Protein AF-A0A1Y3EK13-F1 (afdb_monomer_lite)

InterPro domains:
  IPR000845 Nucleoside phosphorylase domain [PF01048] (16-123)
  IPR035994 Nucleoside phosphorylase superfamily [G3DSA:3.40.50.1580] (1-131)
  IPR035994 Nucleoside phosphorylase superfamily [SSF53167] (16-124)

Sequence (131 aa):
MSSDTHDFPKLFGDVKFVCCGGSSKRMEKLANYFTENLPVNYPYGFKPDNLCHSDRYVMYKVGPVLCVNHGMGHGSISTMLHEVLKLLRMANCKDTIFFRIGTSGGLGLPGGTVVISESVVDDLLEDSFEM

Radius of gyration: 16.24 Å; chains: 1; bounding box: 45×31×44 Å

pLDDT: mean 93.78, std 6.59, range [65.56, 98.5]

Secondary structure (DSSP, 8-state):
--TTT--HHHHHTT--EEEEES-HHHHHHHHHHHHHHS---PPTT--PPP---SSS--EEEETTEEEEE--SSHHHHHHHHHHHHHHHHHTT--S-EEEE----PPSS--TT-----S----TTS-S----

Structure (mmCIF, N/CA/C/O backbone):
data_AF-A0A1Y3EK13-F1
#
_entry.id   AF-A0A1Y3EK13-F1
#
loop_
_atom_site.group_PDB
_atom_site.id
_atom_site.type_symbol
_atom_site.label_atom_id
_atom_site.label_alt_id
_atom_site.label_comp_id
_atom_site.label_asym_id
_atom_site.label_entity_id
_atom_site.label_seq_id
_atom_site.pdbx_PDB_ins_code
_atom_site.Cartn_x
_atom_site.Cartn_y
_atom_site.Cartn_z
_atom_site.occupancy
_atom_site.B_iso_or_equiv
_atom_site.auth_seq_id
_atom_site.auth_comp_id
_atom_site.auth_asym_id
_atom_site.auth_atom_id
_atom_site.pdbx_PDB_model_num
ATOM 1 N N . MET A 1 1 ? 5.685 10.917 -11.741 1.00 68.06 1 MET A N 1
ATOM 2 C CA . MET A 1 1 ? 5.907 10.334 -13.083 1.00 68.06 1 MET A CA 1
ATOM 3 C C . MET A 1 1 ? 5.046 11.089 -14.080 1.00 68.06 1 MET A C 1
ATOM 5 O O . MET A 1 1 ? 3.939 11.454 -13.704 1.00 68.06 1 MET A O 1
ATOM 9 N N . SER A 1 2 ? 5.535 11.339 -15.297 1.00 69.19 2 SER A N 1
ATOM 10 C CA . SER A 1 2 ? 4.746 11.939 -16.388 1.00 69.19 2 SER A CA 1
ATOM 11 C C . SER A 1 2 ? 4.625 10.948 -17.547 1.00 69.19 2 SER A C 1
ATOM 13 O O . SER A 1 2 ? 5.551 10.165 -17.767 1.00 69.19 2 SER A O 1
ATOM 15 N N . SER A 1 3 ? 3.514 11.000 -18.287 1.00 68.88 3 SER A N 1
ATOM 16 C CA . SER A 1 3 ? 3.299 10.224 -19.520 1.00 68.88 3 SER A CA 1
ATOM 17 C C . SER A 1 3 ? 4.310 10.553 -20.607 1.00 68.88 3 SER A C 1
ATOM 19 O O . SER A 1 3 ? 4.610 9.703 -21.434 1.00 68.88 3 SER A O 1
ATOM 21 N N . ASP A 1 4 ? 4.879 11.756 -20.576 1.00 69.62 4 ASP A N 1
ATOM 22 C CA . ASP A 1 4 ? 5.813 12.220 -21.605 1.00 69.62 4 ASP A CA 1
ATOM 23 C C . ASP A 1 4 ? 7.210 11.604 -21.444 1.00 69.62 4 ASP A C 1
ATOM 25 O O . ASP A 1 4 ? 8.026 11.648 -22.360 1.00 69.62 4 ASP A O 1
ATOM 29 N N . THR A 1 5 ? 7.503 11.041 -20.268 1.00 73.69 5 THR A N 1
ATOM 30 C CA . THR A 1 5 ? 8.833 10.524 -19.915 1.00 73.69 5 THR A CA 1
ATOM 31 C C . THR A 1 5 ? 8.855 9.028 -19.619 1.00 73.69 5 THR A C 1
ATOM 33 O O . THR A 1 5 ? 9.937 8.457 -19.515 1.00 73.69 5 THR A O 1
ATOM 36 N N . HIS A 1 6 ? 7.692 8.383 -19.479 1.00 80.50 6 HIS A N 1
ATOM 37 C CA . HIS A 1 6 ? 7.592 6.986 -19.057 1.00 80.50 6 HIS A CA 1
ATOM 38 C C . HIS A 1 6 ? 6.562 6.217 -19.888 1.00 80.50 6 HIS A C 1
ATOM 40 O O . HIS A 1 6 ? 5.402 6.611 -19.993 1.00 80.50 6 HIS A O 1
ATOM 46 N N . ASP A 1 7 ? 6.977 5.061 -20.404 1.00 90.81 7 ASP A N 1
ATOM 47 C CA . ASP A 1 7 ? 6.089 4.091 -21.047 1.00 90.81 7 ASP A CA 1
ATOM 48 C C . ASP A 1 7 ? 5.328 3.294 -19.971 1.00 90.81 7 ASP A C 1
ATOM 50 O O . ASP A 1 7 ? 5.783 2.256 -19.483 1.00 90.81 7 ASP A O 1
ATOM 54 N N . PHE A 1 8 ? 4.182 3.832 -19.542 1.00 92.50 8 PHE A N 1
ATOM 55 C CA . PHE A 1 8 ? 3.352 3.231 -18.494 1.00 92.50 8 PHE A CA 1
ATOM 56 C C . PHE A 1 8 ? 2.887 1.803 -18.818 1.00 92.50 8 PHE A C 1
ATOM 58 O O . PHE A 1 8 ? 3.023 0.955 -17.933 1.00 92.50 8 PHE A O 1
ATOM 65 N N . PRO A 1 9 ? 2.376 1.489 -20.029 1.00 94.50 9 PRO A N 1
ATOM 66 C CA . PRO A 1 9 ? 2.005 0.118 -20.379 1.00 94.50 9 PRO A CA 1
ATOM 67 C C . PRO A 1 9 ? 3.156 -0.869 -20.216 1.00 94.50 9 PRO A C 1
ATOM 69 O O . PRO A 1 9 ? 2.968 -1.944 -19.651 1.00 94.50 9 PRO A O 1
ATOM 72 N N . LYS A 1 10 ? 4.364 -0.489 -20.641 1.00 93.62 10 LYS A N 1
ATOM 73 C CA . LYS A 1 10 ? 5.544 -1.344 -20.496 1.00 93.62 10 LYS A CA 1
ATOM 74 C C . LYS A 1 10 ? 5.969 -1.530 -19.039 1.00 93.62 10 LYS A C 1
ATOM 76 O O . LYS A 1 10 ? 6.424 -2.609 -18.674 1.00 93.62 10 LYS A O 1
ATOM 81 N N . LEU A 1 11 ? 5.862 -0.484 -18.221 1.00 92.81 11 LEU A N 1
ATOM 82 C CA . LEU A 1 11 ? 6.349 -0.501 -16.839 1.00 92.81 11 LEU A CA 1
ATOM 83 C C . LEU A 1 11 ? 5.363 -1.117 -15.845 1.00 92.81 11 LEU A C 1
ATOM 85 O O . LEU A 1 11 ? 5.804 -1.730 -14.876 1.00 92.81 11 LEU A O 1
ATOM 89 N N . PHE A 1 12 ? 4.059 -0.933 -16.053 1.00 96.19 12 PHE A N 1
ATOM 90 C CA . PHE A 1 12 ? 3.023 -1.273 -15.074 1.00 96.19 12 PHE A CA 1
ATOM 91 C C . PHE A 1 12 ? 1.891 -2.139 -15.630 1.00 96.19 12 PHE A C 1
ATOM 93 O O . PHE A 1 12 ? 1.032 -2.538 -14.851 1.00 96.19 12 PHE A O 1
ATOM 100 N N . GLY A 1 13 ? 1.862 -2.451 -16.930 1.00 96.44 13 GLY A N 1
ATOM 101 C CA . GLY A 1 13 ? 0.746 -3.178 -17.553 1.00 96.44 13 GLY A CA 1
ATOM 102 C C . GLY A 1 13 ? 0.509 -4.591 -17.004 1.00 96.44 13 GLY A C 1
ATOM 103 O O . GLY A 1 13 ? -0.572 -5.151 -17.178 1.00 96.44 13 GLY A O 1
ATOM 104 N N . ASP A 1 14 ? 1.492 -5.163 -16.306 1.00 95.88 14 ASP A N 1
ATOM 105 C CA . ASP A 1 14 ? 1.418 -6.456 -15.623 1.00 95.88 14 ASP A CA 1
ATOM 106 C C . ASP A 1 14 ? 0.893 -6.370 -14.177 1.00 95.88 14 ASP A C 1
ATOM 108 O O . ASP A 1 14 ? 0.743 -7.401 -13.521 1.00 95.88 14 ASP A O 1
ATOM 112 N N . VAL A 1 15 ? 0.595 -5.173 -13.656 1.00 97.69 15 VAL A N 1
ATOM 113 C CA . VAL A 1 15 ? 0.113 -5.005 -12.278 1.00 97.69 15 VAL A CA 1
ATOM 114 C C . VAL A 1 15 ? -1.279 -5.619 -12.106 1.00 97.69 15 VAL A C 1
ATOM 116 O O . VAL A 1 15 ? -2.256 -5.218 -12.744 1.00 97.69 15 VAL A O 1
ATOM 119 N N . LYS A 1 16 ? -1.373 -6.569 -11.172 1.00 97.69 16 LYS A N 1
ATOM 120 C CA . LYS A 1 16 ? -2.610 -7.258 -10.772 1.00 97.69 16 LYS A CA 1
ATOM 121 C C . LYS A 1 16 ? -3.050 -6.934 -9.355 1.00 97.69 16 LYS A C 1
ATOM 123 O O . LYS A 1 16 ? -4.245 -6.979 -9.078 1.00 97.69 16 LYS A O 1
ATOM 128 N N . PHE A 1 17 ? -2.121 -6.547 -8.487 1.00 98.31 17 PHE A N 1
ATOM 129 C CA . PHE A 1 17 ? -2.418 -6.249 -7.092 1.00 98.31 17 PHE A CA 1
ATOM 130 C C . PHE A 1 17 ? -1.827 -4.905 -6.686 1.00 98.31 17 PHE A C 1
ATOM 132 O O . PHE A 1 17 ? -0.653 -4.638 -6.937 1.00 98.31 17 PHE A O 1
ATOM 139 N N . VAL A 1 18 ? -2.625 -4.079 -6.018 1.00 98.50 18 VAL A N 1
ATOM 140 C CA . VAL A 1 18 ? -2.156 -2.868 -5.341 1.00 98.50 18 VAL A CA 1
ATOM 141 C C . VAL A 1 18 ? -2.291 -3.079 -3.843 1.00 98.50 18 VAL A C 1
ATOM 143 O O . VAL A 1 18 ? -3.397 -3.216 -3.328 1.00 98.50 18 VAL A O 1
ATOM 146 N N . CYS A 1 19 ? -1.170 -3.080 -3.131 1.00 98.38 19 CYS A N 1
ATOM 147 C CA . CYS A 1 19 ? -1.137 -3.115 -1.676 1.00 98.38 19 CYS A CA 1
ATOM 148 C C . CYS A 1 19 ? -0.825 -1.714 -1.151 1.00 98.38 19 CYS A C 1
ATOM 150 O O . CYS A 1 19 ? 0.236 -1.161 -1.437 1.00 98.38 19 CYS A O 1
ATOM 152 N N . CYS A 1 20 ? -1.731 -1.134 -0.368 1.00 98.12 20 CYS A N 1
ATOM 153 C CA . CYS A 1 20 ? -1.549 0.201 0.184 1.00 98.12 20 CYS A CA 1
ATOM 154 C C . CYS A 1 20 ? -1.592 0.230 1.714 1.00 98.12 20 CYS A C 1
ATOM 156 O O . CYS A 1 20 ? -2.262 -0.577 2.355 1.00 98.12 20 CYS A O 1
ATOM 158 N N . GLY A 1 21 ? -0.866 1.168 2.321 1.00 98.00 21 GLY A N 1
ATOM 159 C CA . GLY A 1 21 ? -0.815 1.335 3.776 1.00 98.00 21 GLY A CA 1
ATOM 160 C C . GLY A 1 21 ? -0.266 2.698 4.195 1.00 98.00 21 GLY A C 1
ATOM 161 O O . GLY A 1 21 ? 0.253 3.447 3.379 1.00 98.00 21 GLY A O 1
ATOM 162 N N . GLY A 1 22 ? -0.377 3.068 5.471 1.00 97.25 22 GLY A N 1
ATOM 163 C CA . GLY A 1 22 ? -0.056 4.449 5.869 1.00 97.25 22 GLY A CA 1
ATOM 164 C C . GLY A 1 22 ? 1.438 4.795 5.826 1.00 97.25 22 GLY A C 1
ATOM 165 O O . GLY A 1 22 ? 1.844 5.817 5.274 1.00 97.25 22 GLY A O 1
ATOM 166 N N . SER A 1 23 ? 2.277 3.931 6.400 1.00 96.81 23 SER A N 1
ATOM 167 C CA . SER A 1 23 ? 3.713 4.188 6.580 1.00 96.81 23 SER A CA 1
ATOM 168 C C . SER A 1 23 ? 4.532 3.818 5.342 1.00 96.81 23 SER A C 1
ATOM 170 O O . SER A 1 23 ? 4.448 2.688 4.861 1.00 96.81 23 SER A O 1
ATOM 172 N N . SER A 1 24 ? 5.409 4.728 4.909 1.00 96.75 24 SER A N 1
ATOM 173 C CA . SER A 1 24 ? 6.398 4.488 3.849 1.00 96.75 24 SER A CA 1
ATOM 174 C C . SER A 1 24 ? 7.297 3.288 4.157 1.00 96.75 24 SER A C 1
ATOM 176 O O . SER A 1 24 ? 7.349 2.335 3.385 1.00 96.75 24 SER A O 1
ATOM 178 N N . LYS A 1 25 ? 7.898 3.263 5.352 1.00 96.56 25 LYS A N 1
ATOM 179 C CA . LYS A 1 25 ? 8.748 2.155 5.824 1.00 96.56 25 LYS A CA 1
ATOM 180 C C . LYS A 1 25 ? 8.011 0.811 5.877 1.00 96.56 25 LYS A C 1
ATOM 182 O O . LYS A 1 25 ? 8.623 -0.237 5.696 1.00 96.56 25 LYS A O 1
ATOM 187 N N . ARG A 1 26 ? 6.698 0.808 6.146 1.00 97.38 26 ARG A N 1
ATOM 188 C CA . ARG A 1 26 ? 5.892 -0.426 6.126 1.00 97.38 26 ARG A CA 1
ATOM 189 C C . ARG A 1 26 ? 5.720 -0.952 4.702 1.00 97.38 26 ARG A C 1
ATOM 191 O O . ARG A 1 26 ? 5.823 -2.156 4.505 1.00 97.38 26 ARG A O 1
ATOM 198 N N . MET A 1 27 ? 5.489 -0.068 3.733 1.00 97.94 27 MET A N 1
ATOM 199 C CA . MET A 1 27 ? 5.355 -0.449 2.323 1.00 97.94 27 MET A CA 1
ATOM 200 C C . MET A 1 27 ? 6.679 -0.915 1.717 1.00 97.94 27 MET A C 1
ATOM 202 O O . MET A 1 27 ? 6.682 -1.891 0.977 1.00 97.94 27 MET A O 1
ATOM 206 N N . GLU A 1 28 ? 7.801 -0.307 2.102 1.00 97.38 28 GLU A N 1
ATOM 207 C CA . GLU A 1 28 ? 9.140 -0.785 1.733 1.00 97.38 28 GLU A CA 1
ATOM 208 C C . GLU A 1 28 ? 9.392 -2.208 2.256 1.00 97.38 28 GLU A C 1
ATOM 210 O O . GLU A 1 28 ? 9.766 -3.107 1.505 1.00 97.38 28 GLU A O 1
ATOM 215 N N . LYS A 1 29 ? 9.119 -2.452 3.546 1.00 97.62 29 LYS A N 1
ATOM 216 C CA . LYS A 1 29 ? 9.228 -3.795 4.137 1.00 97.62 29 LYS A CA 1
ATOM 217 C C . LYS A 1 29 ? 8.331 -4.809 3.433 1.00 97.62 29 LYS A C 1
ATOM 219 O O . LYS A 1 29 ? 8.755 -5.940 3.228 1.00 97.62 29 LYS A O 1
ATOM 224 N N . LEU A 1 30 ? 7.115 -4.408 3.067 1.00 97.62 30 LEU A N 1
ATOM 225 C CA . LEU A 1 30 ? 6.184 -5.263 2.341 1.00 97.62 30 LEU A CA 1
ATOM 226 C C . LEU A 1 30 ? 6.696 -5.595 0.930 1.00 97.62 30 LEU A C 1
ATOM 228 O O . LEU A 1 30 ? 6.611 -6.741 0.506 1.00 97.62 30 LEU A O 1
ATOM 232 N N . ALA A 1 31 ? 7.275 -4.624 0.221 1.00 97.38 31 ALA A N 1
ATOM 233 C CA . ALA A 1 31 ? 7.892 -4.853 -1.083 1.00 97.38 31 ALA A CA 1
ATOM 234 C C . ALA A 1 31 ? 9.091 -5.816 -0.992 1.00 97.38 31 ALA A C 1
ATOM 236 O O . ALA A 1 31 ? 9.196 -6.751 -1.787 1.00 97.38 31 ALA A O 1
ATOM 237 N N . ASN A 1 32 ? 9.954 -5.648 0.013 1.00 96.19 32 ASN A N 1
ATOM 238 C CA . ASN A 1 32 ? 11.056 -6.582 0.267 1.00 96.19 32 ASN A CA 1
ATOM 239 C C . ASN A 1 32 ? 10.534 -7.990 0.587 1.00 96.19 32 ASN A C 1
ATOM 241 O O . ASN A 1 32 ? 10.991 -8.963 -0.002 1.00 96.19 32 ASN A O 1
ATOM 245 N N . TYR A 1 33 ? 9.502 -8.091 1.429 1.00 95.94 33 TYR A N 1
ATOM 246 C CA . TYR A 1 33 ? 8.850 -9.365 1.729 1.00 95.94 33 TYR A CA 1
ATOM 247 C C . TYR A 1 33 ? 8.326 -10.052 0.459 1.00 95.94 33 TYR A C 1
ATOM 249 O O . TYR A 1 33 ? 8.585 -11.233 0.244 1.00 95.94 33 TYR A O 1
ATOM 257 N N . PHE A 1 34 ? 7.645 -9.326 -0.431 1.00 95.75 34 PHE A N 1
ATOM 258 C CA . PHE A 1 34 ? 7.184 -9.895 -1.699 1.00 95.75 34 PHE A CA 1
ATOM 259 C C . PHE A 1 34 ? 8.320 -10.282 -2.644 1.00 95.75 34 PHE A C 1
ATOM 261 O O . PHE A 1 34 ? 8.179 -11.246 -3.389 1.00 95.75 34 PHE A O 1
ATOM 268 N N . THR A 1 35 ? 9.447 -9.573 -2.602 1.00 94.38 35 THR A N 1
ATOM 269 C CA . THR A 1 35 ? 10.624 -9.915 -3.412 1.00 94.38 35 THR A CA 1
ATOM 270 C C . THR A 1 35 ? 11.177 -11.287 -3.025 1.00 94.38 35 THR A C 1
ATOM 272 O O . THR A 1 35 ? 11.592 -12.048 -3.892 1.00 94.38 35 THR A O 1
ATOM 275 N N . GLU A 1 36 ? 11.131 -11.621 -1.734 1.00 92.38 36 GLU A N 1
ATOM 276 C CA . GLU A 1 36 ? 11.609 -12.898 -1.193 1.00 92.38 36 GLU A CA 1
ATOM 277 C C . GLU A 1 36 ? 10.585 -14.039 -1.317 1.00 92.38 36 GLU A C 1
ATOM 279 O O . GLU A 1 36 ? 10.975 -15.201 -1.402 1.00 92.38 36 GLU A O 1
ATOM 284 N N . ASN A 1 37 ? 9.283 -13.728 -1.305 1.00 93.12 37 ASN A N 1
ATOM 285 C CA . ASN A 1 37 ? 8.221 -14.732 -1.146 1.00 93.12 37 ASN A CA 1
ATOM 286 C C . ASN A 1 37 ? 7.361 -14.963 -2.399 1.00 93.12 37 ASN A C 1
ATOM 288 O O . ASN A 1 37 ? 6.628 -15.950 -2.451 1.00 93.12 37 ASN A O 1
ATOM 292 N N . LEU A 1 38 ? 7.404 -14.082 -3.405 1.00 91.56 38 LEU A N 1
ATOM 293 C CA . LEU A 1 38 ? 6.679 -14.312 -4.656 1.00 91.56 38 LEU A CA 1
ATOM 294 C C . LEU A 1 38 ? 7.501 -15.184 -5.616 1.00 91.56 38 LEU A C 1
ATOM 296 O O . LEU A 1 38 ? 8.703 -14.963 -5.757 1.00 91.56 38 LEU A O 1
ATOM 300 N N . PRO A 1 39 ? 6.864 -16.118 -6.351 1.00 88.50 39 PRO A N 1
ATOM 301 C CA . PRO A 1 39 ? 7.529 -16.974 -7.333 1.00 88.50 39 PRO A CA 1
ATOM 302 C C . PRO A 1 39 ? 7.806 -16.208 -8.638 1.00 88.50 39 PRO A C 1
ATOM 304 O O . PRO A 1 39 ? 7.305 -16.552 -9.707 1.00 88.50 39 PRO A O 1
ATOM 307 N N . VAL A 1 40 ? 8.571 -15.122 -8.545 1.00 87.19 40 VAL A N 1
ATOM 308 C CA . VAL A 1 40 ? 8.973 -14.275 -9.668 1.00 87.19 40 VAL A CA 1
ATOM 309 C C . VAL A 1 40 ? 10.492 -14.322 -9.778 1.00 87.19 40 VAL A C 1
ATOM 311 O O . VAL A 1 40 ? 11.206 -14.151 -8.795 1.00 87.19 40 VAL A O 1
ATOM 314 N N . ASN A 1 41 ? 10.993 -14.553 -10.990 1.00 85.50 41 ASN A N 1
ATOM 315 C CA . ASN A 1 41 ? 12.428 -14.587 -11.241 1.00 85.50 41 ASN A CA 1
ATOM 316 C C . ASN A 1 41 ? 12.984 -13.163 -11.267 1.00 85.50 41 ASN A C 1
ATOM 318 O O . ASN A 1 41 ? 12.809 -12.440 -12.250 1.00 85.50 41 ASN A O 1
ATOM 322 N N . TYR A 1 42 ? 13.674 -12.778 -10.199 1.00 86.31 42 TYR A N 1
ATOM 323 C CA . TYR A 1 42 ? 14.424 -11.531 -10.144 1.00 86.31 42 TYR A CA 1
ATOM 324 C C . TYR A 1 42 ? 15.915 -11.773 -10.415 1.00 86.31 42 TYR A C 1
ATOM 326 O O . TYR A 1 42 ? 16.439 -12.838 -10.076 1.00 86.31 42 TYR A O 1
ATOM 334 N N . PRO A 1 43 ? 16.633 -10.796 -10.997 1.00 87.19 43 PRO A N 1
ATOM 335 C CA . PRO A 1 43 ? 18.089 -10.825 -11.041 1.00 87.19 43 PRO A CA 1
ATOM 336 C C . PRO A 1 43 ? 18.691 -10.987 -9.640 1.00 87.19 43 PRO A C 1
ATOM 338 O O . PRO A 1 43 ? 18.126 -10.518 -8.648 1.00 87.19 43 PRO A O 1
ATOM 341 N N . TYR A 1 44 ? 19.866 -11.614 -9.556 1.00 84.44 44 TYR A N 1
ATOM 342 C CA . TYR A 1 44 ? 20.580 -11.749 -8.288 1.00 84.44 44 TYR A CA 1
ATOM 343 C C . TYR A 1 44 ? 20.796 -10.376 -7.633 1.00 84.44 44 TYR A C 1
ATOM 345 O O . TYR A 1 44 ? 21.300 -9.450 -8.26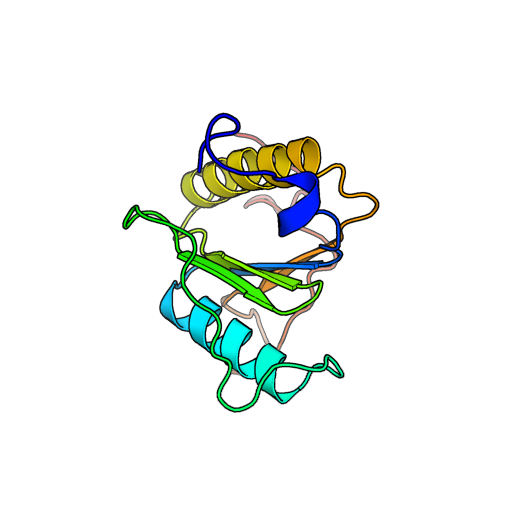7 1.00 84.44 44 TYR A O 1
ATOM 353 N N . GLY A 1 45 ? 20.418 -10.257 -6.358 1.00 84.19 45 GLY A N 1
ATOM 354 C CA . GLY A 1 45 ? 20.552 -9.016 -5.594 1.00 84.19 45 GLY A CA 1
ATOM 355 C C . GLY A 1 45 ? 19.522 -7.932 -5.928 1.00 84.19 45 GLY A C 1
ATOM 356 O O . GLY A 1 45 ? 19.704 -6.797 -5.492 1.00 84.19 45 GLY A O 1
ATOM 357 N N . PHE A 1 46 ? 18.459 -8.254 -6.674 1.00 89.69 46 PHE A N 1
ATOM 358 C CA . PHE A 1 46 ? 17.361 -7.323 -6.923 1.00 89.69 46 PHE A CA 1
ATOM 359 C C . PHE A 1 46 ? 16.788 -6.782 -5.610 1.00 89.69 46 PHE A C 1
ATOM 361 O O . PHE A 1 46 ? 16.491 -7.533 -4.679 1.00 89.69 46 PHE A O 1
ATOM 368 N N . LYS A 1 47 ? 16.612 -5.463 -5.567 1.00 90.69 47 LYS A N 1
ATOM 369 C CA . LYS A 1 47 ? 15.892 -4.766 -4.510 1.00 90.69 47 LYS A CA 1
ATOM 370 C C . LYS A 1 47 ? 14.883 -3.826 -5.156 1.00 90.69 47 LYS A C 1
ATOM 372 O O . LYS A 1 47 ? 15.235 -3.161 -6.129 1.00 90.69 47 LYS A O 1
ATOM 377 N N . PRO A 1 48 ? 13.646 -3.769 -4.648 1.00 91.81 48 PRO A N 1
ATOM 378 C CA . PRO A 1 48 ? 12.668 -2.828 -5.154 1.00 91.81 48 PRO A CA 1
ATOM 379 C C . PRO A 1 48 ? 13.077 -1.395 -4.808 1.00 91.81 48 PRO A C 1
ATOM 381 O O . PRO A 1 48 ? 13.234 -1.046 -3.638 1.00 91.81 48 PRO A O 1
ATOM 384 N N . ASP A 1 49 ? 13.191 -0.558 -5.833 1.00 93.75 49 ASP A N 1
ATOM 385 C CA . ASP A 1 49 ? 13.473 0.866 -5.679 1.00 93.75 49 ASP A CA 1
ATOM 386 C C . ASP A 1 49 ? 12.189 1.682 -5.497 1.00 93.75 49 ASP A C 1
ATOM 388 O O . ASP A 1 49 ? 11.117 1.323 -5.998 1.00 93.75 49 ASP A O 1
ATOM 392 N N . ASN A 1 50 ? 12.305 2.809 -4.788 1.00 95.31 50 ASN A N 1
ATOM 393 C CA . ASN A 1 50 ? 11.219 3.778 -4.696 1.00 95.31 50 ASN A CA 1
ATOM 394 C C . ASN A 1 50 ? 11.092 4.538 -6.022 1.00 95.31 50 ASN A C 1
ATOM 396 O O . ASN A 1 50 ? 11.992 5.275 -6.419 1.00 95.31 50 ASN A O 1
ATOM 400 N N . LEU A 1 51 ? 9.943 4.399 -6.674 1.00 93.56 51 LEU A N 1
ATOM 401 C CA . LEU A 1 51 ? 9.647 5.011 -7.964 1.00 93.56 51 LEU A CA 1
ATOM 402 C C . LEU A 1 51 ? 9.109 6.454 -7.842 1.00 93.56 51 LEU A C 1
ATOM 404 O O . LEU A 1 51 ? 8.872 7.129 -8.846 1.00 93.56 51 LEU A O 1
ATOM 408 N N . CYS A 1 52 ? 8.876 6.938 -6.621 1.00 90.69 52 CYS A N 1
ATOM 409 C CA . CYS A 1 52 ? 8.451 8.309 -6.357 1.00 90.69 52 CYS A CA 1
ATOM 410 C C . CYS A 1 52 ? 9.656 9.237 -6.143 1.00 90.69 52 CYS A C 1
ATOM 412 O O . CYS A 1 52 ? 10.573 8.922 -5.392 1.00 90.69 52 CYS A O 1
ATOM 414 N N . HIS A 1 53 ? 9.604 10.431 -6.742 1.00 83.94 53 HIS A N 1
ATOM 415 C CA . HIS A 1 53 ? 10.615 11.486 -6.561 1.00 83.94 53 HIS A CA 1
ATOM 416 C C . HIS A 1 53 ? 10.217 12.556 -5.530 1.00 83.94 53 HIS A C 1
ATOM 418 O O . HIS A 1 53 ? 11.006 13.447 -5.236 1.00 83.94 53 HIS A O 1
ATOM 424 N N . SER A 1 54 ? 8.989 12.496 -5.005 1.00 83.56 54 SER A N 1
ATOM 425 C CA . SER A 1 54 ? 8.514 13.370 -3.926 1.00 83.56 54 SER A CA 1
ATOM 426 C C . SER A 1 54 ? 8.533 12.640 -2.588 1.00 83.56 54 SER A C 1
ATOM 428 O O . SER A 1 54 ? 8.401 11.422 -2.550 1.00 83.56 54 SER A O 1
ATOM 430 N N . ASP A 1 55 ? 8.563 13.393 -1.498 1.00 82.88 55 ASP A N 1
ATOM 431 C CA . ASP A 1 55 ? 8.447 12.913 -0.117 1.00 82.88 55 ASP A CA 1
ATOM 432 C C . ASP A 1 55 ? 7.022 12.488 0.292 1.00 82.88 55 ASP A C 1
ATOM 434 O O . ASP A 1 55 ? 6.855 11.742 1.257 1.00 82.88 55 ASP A O 1
ATOM 438 N N . ARG A 1 56 ? 5.993 12.928 -0.448 1.00 86.69 56 ARG A N 1
ATOM 439 C CA . ARG A 1 56 ? 4.575 12.639 -0.153 1.00 86.69 56 ARG A CA 1
ATOM 440 C C . ARG A 1 56 ? 4.257 11.145 -0.114 1.00 86.69 56 ARG A C 1
ATOM 442 O O . ARG A 1 56 ? 3.561 10.682 0.791 1.00 86.69 56 ARG A O 1
ATOM 449 N N . TYR A 1 57 ? 4.761 10.406 -1.100 1.00 93.88 57 TYR A N 1
ATOM 450 C CA . TYR A 1 57 ? 4.494 8.984 -1.261 1.00 93.88 57 TYR A CA 1
ATOM 451 C C . TYR A 1 57 ? 5.758 8.216 -1.648 1.00 93.88 57 TYR A C 1
ATOM 453 O O . TYR A 1 57 ? 6.679 8.764 -2.247 1.00 93.88 57 TYR A O 1
ATOM 461 N N . VAL A 1 58 ? 5.766 6.927 -1.336 1.00 96.62 58 VAL A N 1
ATOM 462 C CA . VAL A 1 58 ? 6.693 5.918 -1.830 1.00 96.62 58 VAL A CA 1
ATOM 463 C C . VAL A 1 58 ? 5.898 4.894 -2.622 1.00 96.62 58 VAL A C 1
ATOM 465 O O . VAL A 1 58 ? 4.769 4.548 -2.258 1.00 96.62 58 VAL A O 1
ATOM 468 N N . MET A 1 59 ? 6.498 4.402 -3.696 1.00 97.38 59 MET A N 1
ATO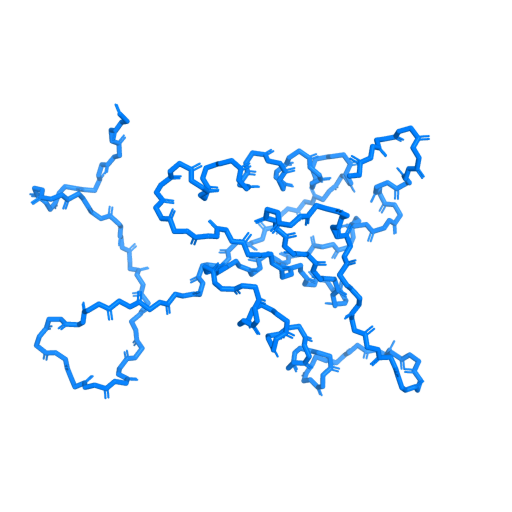M 469 C CA . MET A 1 59 ? 5.905 3.404 -4.574 1.00 97.38 59 MET A CA 1
ATOM 470 C C . MET A 1 59 ? 6.968 2.386 -4.947 1.00 97.38 59 MET A C 1
ATOM 472 O O . MET A 1 59 ? 8.014 2.758 -5.465 1.00 97.38 59 MET A O 1
ATOM 476 N N . TYR A 1 60 ? 6.681 1.112 -4.724 1.00 97.38 60 TYR A N 1
ATOM 477 C CA . TYR A 1 60 ? 7.570 0.004 -5.050 1.00 97.38 60 TYR A CA 1
ATOM 478 C C . TYR A 1 60 ? 6.822 -0.985 -5.935 1.00 97.38 60 TYR A C 1
ATOM 480 O O . TYR A 1 60 ? 5.685 -1.348 -5.628 1.00 97.38 60 TYR A O 1
ATOM 488 N N . LYS A 1 61 ? 7.452 -1.446 -7.017 1.00 96.12 61 LYS A N 1
ATOM 489 C CA . LYS A 1 61 ? 6.899 -2.494 -7.883 1.00 96.12 61 LYS A CA 1
ATOM 490 C C . LYS A 1 61 ? 7.698 -3.782 -7.722 1.00 96.12 61 LYS A C 1
ATOM 492 O O . LYS A 1 61 ? 8.920 -3.768 -7.836 1.00 96.12 61 LYS A O 1
ATOM 497 N N . VAL A 1 62 ? 6.995 -4.886 -7.487 1.00 96.06 62 VAL A N 1
ATOM 498 C CA . VAL A 1 62 ? 7.564 -6.224 -7.285 1.00 96.06 62 VAL A CA 1
ATOM 499 C C . VAL A 1 62 ? 6.721 -7.219 -8.078 1.00 96.06 62 VAL A C 1
ATOM 501 O O . VAL A 1 62 ? 5.620 -7.586 -7.667 1.00 96.06 62 VAL A O 1
ATOM 504 N N . GLY A 1 63 ? 7.200 -7.598 -9.266 1.00 94.19 63 GLY A N 1
ATOM 505 C CA . GLY A 1 63 ? 6.430 -8.423 -10.201 1.00 94.19 63 GLY A CA 1
ATOM 506 C C . GLY A 1 63 ? 5.063 -7.780 -10.500 1.00 94.19 63 GLY A C 1
ATOM 507 O O . GLY A 1 63 ? 5.038 -6.590 -10.833 1.00 94.19 63 GLY A O 1
ATOM 508 N N . PRO A 1 64 ? 3.937 -8.503 -10.331 1.00 96.12 64 PRO A N 1
ATOM 509 C CA . PRO A 1 64 ? 2.589 -7.977 -10.560 1.00 96.12 64 PRO A CA 1
ATOM 510 C C . PRO A 1 64 ? 2.014 -7.181 -9.368 1.00 96.12 64 PRO A C 1
ATOM 512 O O . PRO A 1 64 ? 0.830 -6.830 -9.391 1.00 96.12 64 PRO A O 1
ATOM 515 N N . VAL A 1 65 ? 2.800 -6.928 -8.313 1.00 97.56 65 VAL A N 1
ATOM 516 C CA . VAL A 1 65 ? 2.361 -6.222 -7.100 1.00 97.56 65 VAL A CA 1
ATOM 517 C C . VAL A 1 65 ? 2.931 -4.806 -7.056 1.00 97.56 65 VAL A C 1
ATOM 519 O O . VAL A 1 65 ? 4.131 -4.594 -7.242 1.00 97.56 65 VAL A O 1
ATOM 522 N N . LEU A 1 66 ? 2.068 -3.835 -6.763 1.00 98.12 66 LEU A N 1
ATOM 523 C CA . LEU A 1 66 ? 2.426 -2.442 -6.526 1.00 98.12 66 LEU A CA 1
ATOM 524 C C . LEU A 1 66 ? 2.177 -2.085 -5.054 1.00 98.12 66 LEU A C 1
ATOM 526 O O . LEU A 1 66 ? 1.036 -2.090 -4.598 1.00 98.12 66 LEU A O 1
ATOM 530 N N . CYS A 1 67 ? 3.233 -1.755 -4.314 1.00 98.31 67 CYS A N 1
ATOM 531 C CA . CYS A 1 67 ? 3.160 -1.317 -2.921 1.00 98.31 67 CYS A CA 1
ATOM 532 C C . CYS A 1 67 ? 3.235 0.212 -2.847 1.00 98.31 67 CYS A C 1
ATOM 534 O O . CYS A 1 67 ? 4.229 0.789 -3.287 1.00 98.31 67 CYS A O 1
ATOM 536 N N . VAL A 1 68 ? 2.226 0.876 -2.274 1.00 98.19 68 VAL A N 1
ATOM 537 C CA . VAL A 1 68 ? 2.148 2.352 -2.230 1.00 98.19 68 VAL A CA 1
ATOM 538 C C . VAL A 1 68 ? 1.733 2.831 -0.846 1.00 98.19 68 VAL A C 1
ATOM 540 O O . VAL A 1 68 ? 0.765 2.319 -0.281 1.00 98.19 68 VAL A O 1
ATOM 543 N N . ASN A 1 69 ? 2.424 3.819 -0.270 1.00 98.00 69 ASN A N 1
ATOM 544 C CA . ASN A 1 69 ? 1.932 4.406 0.980 1.00 98.00 69 ASN A CA 1
ATOM 545 C C . ASN A 1 69 ? 0.877 5.493 0.722 1.00 98.00 69 ASN A C 1
ATOM 547 O O . ASN A 1 69 ? 0.827 6.088 -0.347 1.00 98.00 69 ASN A O 1
ATOM 551 N N . HIS A 1 70 ? 0.048 5.781 1.722 1.00 97.50 70 HIS A N 1
ATOM 552 C CA . HIS A 1 70 ? -1.029 6.765 1.590 1.00 97.50 70 HIS A CA 1
ATOM 553 C C . HIS A 1 70 ? -1.137 7.734 2.779 1.00 97.50 70 HIS A C 1
ATOM 555 O O . HIS A 1 70 ? -2.179 8.354 2.965 1.00 97.50 70 HIS A O 1
ATOM 561 N N . GLY A 1 71 ? -0.135 7.792 3.662 1.00 96.19 71 GLY A N 1
ATOM 562 C CA . GLY A 1 71 ? -0.171 8.657 4.846 1.00 96.19 71 GLY A CA 1
ATOM 563 C C . GLY A 1 71 ? -1.309 8.327 5.824 1.00 96.19 71 GLY A C 1
ATOM 564 O O . GLY A 1 71 ? -1.666 7.162 6.021 1.00 96.19 71 GLY A O 1
ATOM 565 N N . MET A 1 72 ? -1.872 9.355 6.461 1.00 96.00 72 MET A N 1
ATOM 566 C CA . MET A 1 72 ? -2.966 9.234 7.432 1.00 96.00 72 MET A CA 1
ATOM 567 C C . MET A 1 72 ? -4.188 10.043 6.994 1.00 96.00 72 MET A C 1
ATOM 569 O O . MET A 1 72 ? -4.053 11.130 6.436 1.00 96.00 72 MET A O 1
ATOM 573 N N . GLY A 1 73 ? -5.374 9.519 7.304 1.00 94.94 73 GLY A N 1
ATOM 574 C CA . GLY A 1 73 ? -6.648 10.188 7.049 1.00 94.94 73 GLY A CA 1
ATOM 575 C C . GLY A 1 73 ? -7.178 10.031 5.622 1.00 94.94 73 GLY A C 1
ATOM 576 O O . GLY A 1 73 ? -6.459 9.657 4.692 1.00 94.94 73 GLY A O 1
ATOM 577 N N . HIS A 1 74 ? -8.469 10.332 5.474 1.00 93.31 74 HIS A N 1
ATOM 578 C CA . HIS A 1 74 ? -9.219 10.182 4.230 1.00 93.31 74 HIS A CA 1
ATOM 579 C C . HIS A 1 74 ? -8.634 11.018 3.072 1.00 93.31 74 HIS A C 1
ATOM 581 O O . HIS A 1 74 ? -8.383 10.489 1.990 1.00 93.31 74 HIS A O 1
ATOM 587 N N . GLY A 1 75 ? -8.319 12.297 3.302 1.00 94.94 75 GLY A N 1
ATOM 588 C CA . GLY A 1 75 ? -7.796 13.170 2.240 1.00 94.94 75 GLY A CA 1
ATOM 589 C C . GLY A 1 75 ? -6.486 12.666 1.616 1.00 94.94 75 GLY A C 1
ATOM 590 O O . GLY A 1 75 ? -6.288 12.754 0.402 1.00 94.94 75 GLY A O 1
ATOM 591 N N . SER A 1 76 ? -5.607 12.067 2.429 1.00 95.81 76 SER A N 1
ATOM 592 C CA . SER A 1 76 ? -4.321 11.545 1.955 1.00 95.81 76 SER A CA 1
ATOM 593 C C . SER A 1 76 ? -4.482 10.267 1.123 1.00 95.81 76 SER A C 1
ATOM 595 O O . SER A 1 76 ? -3.848 10.145 0.071 1.00 95.81 76 SER A O 1
ATOM 597 N N . ILE A 1 77 ? -5.372 9.351 1.536 1.00 96.69 77 ILE A N 1
ATOM 598 C CA . ILE A 1 77 ? -5.659 8.131 0.768 1.00 96.69 77 ILE A CA 1
ATOM 599 C C . ILE A 1 77 ? -6.449 8.412 -0.509 1.00 96.69 77 ILE A C 1
ATOM 601 O O . ILE A 1 77 ? -6.128 7.817 -1.533 1.00 96.69 77 ILE A O 1
ATOM 605 N N . SER A 1 78 ? -7.393 9.356 -0.496 1.00 96.69 78 SER A N 1
ATOM 606 C CA . SER A 1 78 ? -8.135 9.764 -1.696 1.00 96.69 78 SER A CA 1
ATOM 607 C C . SER A 1 78 ? -7.194 10.309 -2.780 1.00 96.69 78 SER A C 1
ATOM 609 O O . SER A 1 78 ? -7.228 9.860 -3.927 1.00 96.69 78 SER A O 1
ATOM 611 N N . THR A 1 79 ? -6.255 11.184 -2.400 1.00 95.81 79 THR A N 1
ATOM 612 C CA . THR A 1 79 ? -5.235 11.712 -3.324 1.00 95.81 79 THR A CA 1
ATOM 613 C C . THR A 1 79 ? -4.385 10.590 -3.933 1.00 95.81 79 THR A C 1
ATOM 615 O O . THR A 1 79 ? -4.216 10.531 -5.152 1.00 95.81 79 THR A O 1
ATOM 618 N N . MET A 1 80 ? -3.907 9.656 -3.101 1.00 96.56 80 MET A N 1
ATOM 619 C CA . MET A 1 80 ? -3.144 8.487 -3.557 1.00 96.56 80 MET A CA 1
ATOM 620 C C . MET A 1 80 ? -3.964 7.626 -4.530 1.00 96.56 80 MET A C 1
ATOM 622 O O . MET A 1 80 ? -3.471 7.283 -5.604 1.00 96.56 80 MET A O 1
ATOM 626 N N . LEU A 1 81 ? -5.225 7.327 -4.198 1.00 97.50 81 LEU A N 1
ATOM 627 C CA . LEU A 1 81 ? -6.117 6.529 -5.042 1.00 97.50 81 LEU A CA 1
ATOM 628 C C . LEU A 1 81 ? -6.323 7.179 -6.412 1.00 97.50 81 LEU A C 1
ATOM 630 O O . LEU A 1 81 ? -6.180 6.504 -7.430 1.00 97.50 81 LEU A O 1
ATOM 634 N N . HIS A 1 82 ? -6.587 8.486 -6.465 1.00 96.69 82 HIS A N 1
ATOM 635 C CA . HIS A 1 82 ? -6.748 9.202 -7.731 1.00 96.69 82 HIS A CA 1
ATOM 636 C C . HIS A 1 82 ? -5.493 9.145 -8.612 1.00 96.69 82 HIS A C 1
ATOM 638 O O . HIS A 1 82 ? -5.598 8.988 -9.831 1.00 96.69 82 HIS A O 1
ATOM 644 N N . GLU A 1 83 ? -4.301 9.282 -8.031 1.00 94.94 83 GLU A N 1
ATOM 645 C CA . GLU A 1 83 ? -3.047 9.203 -8.784 1.00 94.94 83 GLU A CA 1
ATOM 646 C C . GLU A 1 83 ? -2.756 7.771 -9.268 1.00 94.94 83 GLU A C 1
ATOM 648 O O . GLU A 1 83 ? -2.445 7.578 -10.447 1.00 94.94 83 GLU A O 1
ATOM 653 N N . VAL A 1 84 ? -2.934 6.762 -8.408 1.00 96.56 84 VAL A N 1
ATOM 654 C CA . VAL A 1 84 ? -2.696 5.349 -8.751 1.00 96.56 84 VAL A CA 1
ATOM 655 C C . VAL A 1 84 ? -3.700 4.841 -9.785 1.00 96.56 84 VAL A C 1
ATOM 657 O O . VAL A 1 84 ? -3.300 4.188 -10.745 1.00 96.56 84 VAL A O 1
ATOM 660 N N . LEU A 1 85 ? -4.986 5.178 -9.670 1.00 97.38 85 LEU A N 1
ATOM 661 C CA . LEU A 1 85 ? -5.995 4.776 -10.658 1.00 97.38 85 LEU A CA 1
ATOM 662 C C . LEU A 1 85 ? -5.702 5.361 -12.046 1.00 97.38 85 LEU A C 1
ATOM 664 O O . LEU A 1 85 ? -5.843 4.662 -13.052 1.00 97.38 85 LEU A O 1
ATOM 668 N N . LYS A 1 86 ? -5.236 6.616 -12.121 1.00 95.88 86 LYS A N 1
ATOM 669 C CA . LYS A 1 86 ? -4.772 7.207 -13.387 1.00 95.88 86 LYS A CA 1
ATOM 670 C C . LYS A 1 86 ? -3.557 6.467 -13.939 1.00 95.88 86 LYS A C 1
ATOM 672 O O . LYS A 1 86 ? -3.532 6.186 -15.133 1.00 95.88 86 LYS A O 1
ATOM 677 N N . LEU A 1 87 ? -2.582 6.130 -13.094 1.00 95.44 87 LEU A N 1
ATOM 678 C CA . LEU A 1 87 ? -1.409 5.349 -13.494 1.00 95.44 87 LEU A CA 1
ATOM 679 C C . LEU A 1 87 ? -1.815 3.998 -14.091 1.00 95.44 87 LEU A C 1
ATOM 681 O O . LEU A 1 87 ? -1.405 3.684 -15.205 1.00 95.44 87 LEU A O 1
ATOM 685 N N . LEU A 1 88 ? -2.669 3.238 -13.403 1.00 96.81 88 LEU A N 1
ATOM 686 C CA . LEU A 1 88 ? -3.152 1.939 -13.882 1.00 96.81 88 LEU A CA 1
ATOM 687 C C . LEU A 1 88 ? -3.932 2.067 -15.195 1.00 96.81 88 LEU A C 1
ATOM 689 O O . LEU A 1 88 ? -3.780 1.238 -16.091 1.00 96.81 88 LEU A O 1
ATOM 693 N N . ARG A 1 89 ? -4.728 3.135 -15.342 1.00 96.38 89 ARG A N 1
ATOM 694 C CA . ARG A 1 89 ? -5.424 3.442 -16.596 1.00 96.38 89 ARG 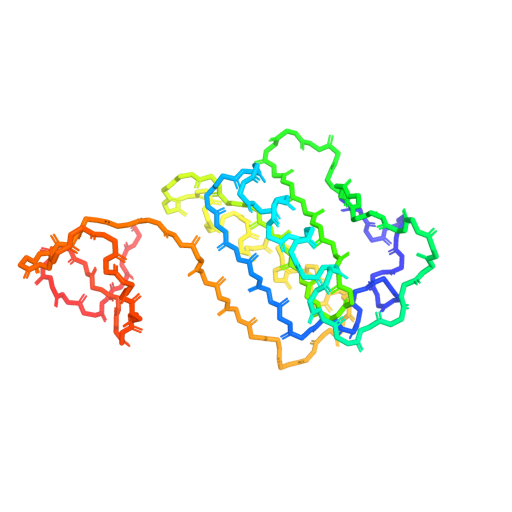A CA 1
ATOM 695 C C . ARG A 1 89 ? -4.443 3.722 -17.733 1.00 96.38 89 ARG A C 1
ATOM 697 O O . ARG A 1 89 ? -4.616 3.165 -18.810 1.00 96.38 89 ARG A O 1
ATOM 704 N N . MET A 1 90 ? -3.431 4.560 -17.508 1.00 95.44 90 MET A N 1
ATOM 705 C CA . MET A 1 90 ? -2.396 4.863 -18.509 1.00 95.44 90 MET A CA 1
ATOM 706 C C . MET A 1 90 ? -1.564 3.627 -18.868 1.00 95.44 90 MET A C 1
ATOM 708 O O . MET A 1 90 ? -1.097 3.513 -19.995 1.00 95.44 90 MET A O 1
ATOM 712 N N . ALA A 1 91 ? -1.418 2.688 -17.933 1.00 96.81 91 ALA A N 1
ATOM 713 C CA . ALA A 1 91 ? -0.749 1.412 -18.143 1.00 96.81 91 ALA A CA 1
ATOM 714 C C . ALA A 1 91 ? -1.633 0.334 -18.797 1.00 96.81 91 ALA A C 1
ATOM 716 O O . ALA A 1 91 ? -1.160 -0.771 -19.049 1.00 96.81 91 ALA A O 1
ATOM 717 N N . ASN A 1 92 ? -2.903 0.638 -19.089 1.00 96.25 92 ASN A N 1
ATOM 718 C CA . ASN A 1 92 ? -3.894 -0.311 -19.602 1.00 96.25 92 ASN A CA 1
ATOM 719 C C . ASN A 1 92 ? -4.100 -1.555 -18.717 1.00 96.25 92 ASN A C 1
ATOM 721 O O . ASN A 1 92 ? -4.506 -2.607 -19.217 1.00 96.25 92 ASN A O 1
ATOM 725 N N . CYS A 1 93 ? -3.881 -1.441 -17.404 1.00 97.12 93 CYS A N 1
ATOM 726 C CA . CYS A 1 93 ? -4.146 -2.534 -16.475 1.00 97.12 93 CYS A CA 1
ATOM 727 C C . CYS A 1 93 ? -5.637 -2.898 -16.467 1.00 97.12 93 CYS A C 1
ATOM 729 O O . CYS A 1 93 ? -6.516 -2.041 -16.618 1.00 97.12 93 CYS A O 1
ATOM 731 N N . LYS A 1 94 ? -5.920 -4.188 -16.269 1.00 92.50 94 LYS A N 1
ATOM 732 C CA . LYS A 1 94 ? -7.271 -4.754 -16.170 1.00 92.50 94 LYS A CA 1
ATOM 733 C C . LYS A 1 94 ? -7.365 -5.656 -14.949 1.00 92.50 94 LYS A C 1
ATOM 735 O O . LYS A 1 94 ? -6.407 -6.381 -14.656 1.00 92.50 94 LYS A O 1
ATOM 740 N N . ASP A 1 95 ? -8.524 -5.600 -14.296 1.00 94.38 95 ASP A N 1
ATOM 741 C CA . ASP A 1 95 ? -8.906 -6.452 -13.165 1.00 94.38 95 ASP A CA 1
ATOM 742 C C . ASP A 1 95 ? -7.906 -6.390 -12.003 1.00 94.38 95 ASP A C 1
ATOM 744 O O . ASP A 1 95 ? -7.536 -7.398 -11.405 1.00 94.38 95 ASP A O 1
ATOM 748 N N . THR A 1 96 ? -7.414 -5.182 -11.715 1.00 97.25 96 THR A N 1
ATOM 749 C CA . THR A 1 96 ? -6.490 -4.941 -10.607 1.00 97.25 96 THR A CA 1
ATOM 750 C C . THR A 1 96 ? -7.245 -4.942 -9.278 1.00 97.25 96 THR A C 1
ATOM 752 O O . THR A 1 96 ? -8.223 -4.214 -9.116 1.00 97.25 96 THR A O 1
ATOM 755 N N . ILE A 1 97 ? -6.761 -5.719 -8.309 1.00 98.19 97 ILE A N 1
ATOM 756 C CA . ILE A 1 97 ? -7.351 -5.842 -6.971 1.00 98.19 97 ILE A CA 1
ATOM 757 C C . ILE A 1 97 ? -6.578 -4.963 -5.984 1.00 98.19 97 ILE A C 1
ATOM 759 O O . ILE A 1 97 ? -5.346 -4.944 -5.985 1.00 98.19 97 ILE A O 1
ATOM 763 N N . PHE A 1 98 ? -7.303 -4.247 -5.125 1.00 98.25 98 PHE A N 1
ATOM 764 C CA . PHE A 1 98 ? -6.730 -3.363 -4.113 1.00 98.25 98 PHE A CA 1
ATOM 765 C C . PHE A 1 98 ? -6.839 -3.985 -2.720 1.00 98.25 98 PHE A C 1
ATOM 767 O O . PHE A 1 98 ? -7.902 -4.445 -2.315 1.00 98.25 98 PHE A O 1
ATOM 774 N N . PHE A 1 99 ? -5.744 -3.929 -1.965 1.00 98.25 99 PHE A N 1
ATOM 775 C CA . PHE A 1 99 ? -5.671 -4.338 -0.569 1.00 98.25 99 PHE A CA 1
ATOM 776 C C . PHE A 1 99 ? -5.145 -3.192 0.285 1.00 98.25 99 PHE A C 1
ATOM 778 O O . PHE A 1 99 ? -4.027 -2.716 0.081 1.00 98.25 99 PHE A O 1
ATOM 785 N N . ARG A 1 100 ? -5.917 -2.788 1.294 1.00 98.06 100 ARG A N 1
ATOM 786 C CA . ARG A 1 100 ? -5.458 -1.865 2.334 1.00 98.06 100 ARG A CA 1
ATOM 787 C C . ARG A 1 100 ? -4.926 -2.661 3.522 1.00 98.06 100 ARG A C 1
ATOM 789 O O . ARG A 1 100 ? -5.671 -3.388 4.167 1.00 98.06 100 ARG A O 1
ATOM 796 N N . ILE A 1 101 ? -3.656 -2.462 3.859 1.00 97.69 101 ILE A N 1
ATOM 797 C CA . ILE A 1 101 ? -2.991 -3.085 5.004 1.00 97.69 101 ILE A CA 1
ATOM 798 C C . ILE A 1 101 ? -2.698 -1.999 6.038 1.00 97.69 101 ILE A C 1
ATOM 800 O O . ILE A 1 101 ? -1.856 -1.113 5.853 1.00 97.69 101 ILE A O 1
ATOM 804 N N . GLY A 1 102 ? -3.423 -2.064 7.149 1.00 96.88 102 GLY A N 1
ATOM 805 C CA . GLY A 1 102 ? -3.449 -1.016 8.158 1.00 96.88 102 GLY A CA 1
ATOM 806 C C . GLY A 1 102 ? -3.246 -1.527 9.574 1.00 96.88 102 GLY A C 1
ATOM 807 O O . GLY A 1 102 ? -2.937 -2.686 9.822 1.00 96.88 102 GLY A O 1
ATOM 808 N N . THR A 1 103 ? -3.397 -0.599 10.505 1.00 97.25 103 THR A N 1
ATOM 809 C CA . THR A 1 103 ? -3.536 -0.863 11.937 1.00 97.25 103 THR A CA 1
ATOM 810 C C . THR A 1 103 ? -4.866 -0.270 12.366 1.00 97.25 103 THR A C 1
ATOM 812 O O . THR A 1 103 ? -5.256 0.776 11.842 1.00 97.25 103 THR A O 1
ATOM 815 N N . SER A 1 104 ? -5.537 -0.911 13.311 1.00 97.19 104 SER A N 1
ATOM 816 C CA . SER A 1 104 ? -6.816 -0.471 13.864 1.00 97.19 104 SER A CA 1
ATOM 817 C C . SER A 1 104 ? -6.862 -0.732 15.369 1.00 97.19 104 SER A C 1
ATOM 819 O O . SER A 1 104 ? -6.041 -1.480 15.905 1.00 97.19 104 SER A O 1
ATOM 821 N N . GLY A 1 105 ? -7.808 -0.087 16.051 1.00 97.56 105 GLY A N 1
ATOM 822 C CA . GLY A 1 105 ? -8.182 -0.451 17.414 1.00 97.56 105 GLY A CA 1
ATOM 823 C C . GLY A 1 105 ? -9.230 -1.560 17.367 1.00 97.56 105 GLY A C 1
ATOM 824 O O . GLY A 1 105 ? -10.271 -1.383 16.742 1.00 97.56 105 GLY A O 1
ATOM 825 N N . GLY A 1 106 ? -8.949 -2.705 17.987 1.00 97.06 106 GLY A N 1
ATOM 826 C CA . GLY A 1 106 ? -9.913 -3.801 18.092 1.00 97.06 106 GLY A CA 1
ATOM 827 C C . GLY A 1 106 ? -10.878 -3.588 19.259 1.00 97.06 106 GLY A C 1
ATOM 828 O O . GLY A 1 106 ? -10.453 -3.190 20.342 1.00 97.06 106 GLY A O 1
ATOM 829 N N . LEU A 1 107 ? -12.162 -3.888 19.057 1.00 96.75 107 LEU A N 1
ATOM 830 C CA . LEU A 1 107 ? -13.181 -3.875 20.109 1.00 96.75 107 LEU A CA 1
ATOM 831 C C . LEU A 1 107 ? -13.450 -5.306 20.576 1.00 96.75 107 LEU A C 1
ATOM 833 O O . LEU A 1 107 ? -13.860 -6.145 19.782 1.00 96.75 107 LEU A O 1
ATOM 837 N N . GLY A 1 108 ? -13.189 -5.598 21.853 1.00 97.62 108 GLY A N 1
ATOM 838 C CA . GLY A 1 108 ? -13.390 -6.942 22.416 1.00 97.62 108 GLY A CA 1
ATOM 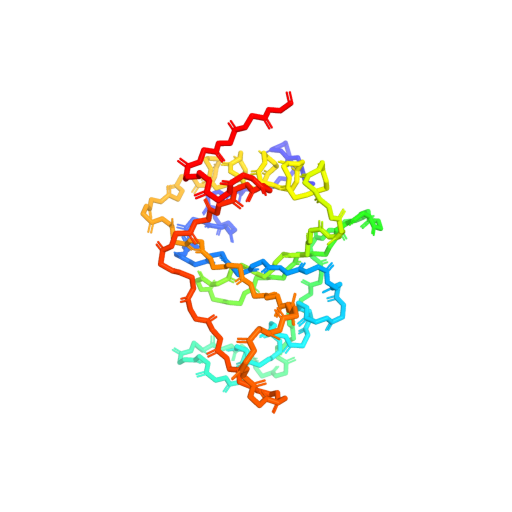839 C C . GLY A 1 108 ? -12.451 -8.022 21.857 1.00 97.62 108 GLY A C 1
ATOM 840 O O . GLY A 1 108 ? -12.697 -9.206 22.067 1.00 97.62 108 GLY A O 1
ATOM 841 N N . LEU A 1 109 ? -11.380 -7.631 21.158 1.00 97.88 109 LEU A N 1
ATOM 842 C CA . LEU A 1 109 ? -10.414 -8.544 20.546 1.00 97.88 109 LEU A CA 1
ATOM 843 C C . LEU A 1 109 ? -9.053 -8.487 21.258 1.00 97.88 109 LEU A C 1
ATOM 845 O O . LEU A 1 109 ? -8.614 -7.399 21.644 1.00 97.88 109 LEU A O 1
ATOM 849 N N . PRO A 1 110 ? -8.338 -9.621 21.390 1.00 97.88 110 PRO A N 1
ATOM 850 C CA . PRO A 1 110 ? -6.960 -9.630 21.870 1.00 97.88 110 PRO A CA 1
ATOM 85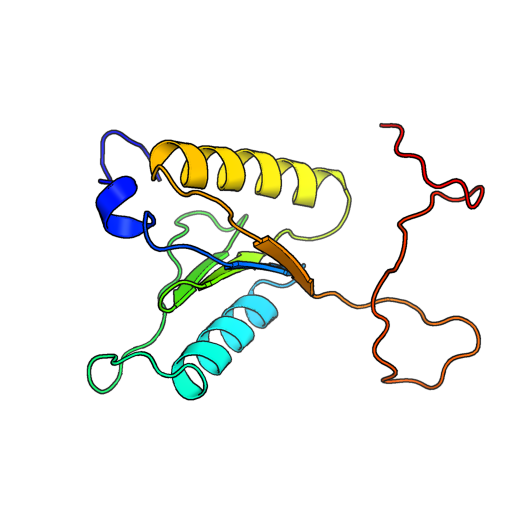1 C C . PRO A 1 110 ? -6.022 -8.804 20.980 1.00 97.88 110 PRO A C 1
ATOM 853 O O . PRO A 1 110 ? -6.187 -8.738 19.756 1.00 97.88 110 PRO A O 1
ATOM 856 N N . GLY A 1 111 ? -4.983 -8.225 21.584 1.00 97.69 111 GLY A N 1
ATOM 857 C CA . GLY A 1 111 ? -3.933 -7.521 20.847 1.00 97.69 111 GLY A CA 1
ATOM 858 C C . GLY A 1 111 ? -3.237 -8.433 19.831 1.00 97.69 111 GLY A C 1
ATOM 859 O O . GLY A 1 111 ? -2.902 -9.572 20.141 1.00 97.69 111 GLY A O 1
ATOM 860 N N . GLY A 1 112 ? -3.023 -7.924 18.615 1.00 97.06 112 GLY A N 1
ATOM 861 C CA . GLY A 1 112 ? -2.423 -8.685 17.510 1.00 97.06 112 GLY A CA 1
ATOM 862 C C . GLY A 1 112 ? -3.422 -9.454 16.639 1.00 97.06 112 GLY A C 1
ATOM 863 O O . GLY A 1 112 ? -3.014 -10.025 15.630 1.00 97.06 112 GLY A O 1
ATOM 864 N N . THR A 1 113 ? -4.717 -9.439 16.975 1.00 98.25 113 THR A N 1
ATOM 865 C CA . THR A 1 113 ? -5.764 -10.022 16.121 1.00 98.25 113 THR A CA 1
ATOM 866 C C . THR A 1 113 ? -5.832 -9.293 14.777 1.00 98.25 113 THR A C 1
ATOM 868 O O . THR A 1 113 ? -5.910 -8.064 14.733 1.00 98.25 113 THR A O 1
ATOM 871 N N . VAL A 1 114 ? -5.827 -10.050 13.677 1.00 98.12 114 VAL A N 1
ATOM 872 C CA . VAL A 1 114 ? -6.024 -9.526 12.318 1.00 98.12 114 VAL A CA 1
ATOM 873 C C . VAL A 1 114 ? -7.509 -9.569 11.983 1.00 98.12 114 VAL A C 1
ATOM 875 O O . VAL A 1 114 ? -8.140 -10.616 12.097 1.00 98.12 114 VAL A O 1
ATOM 878 N N . VAL A 1 115 ? -8.052 -8.433 11.550 1.00 97.81 115 VAL A N 1
ATOM 879 C CA . VAL A 1 115 ? -9.447 -8.305 11.120 1.00 97.81 115 VAL A CA 1
ATOM 880 C C . VAL A 1 115 ? -9.482 -8.096 9.613 1.00 97.81 115 VAL A C 1
ATOM 882 O O . VAL A 1 115 ? -8.766 -7.243 9.087 1.00 97.81 115 VAL A O 1
ATOM 885 N N . ILE A 1 116 ? -10.322 -8.872 8.931 1.00 98.00 116 ILE A N 1
ATOM 886 C CA . ILE A 1 116 ? -10.669 -8.665 7.526 1.00 98.00 116 ILE A CA 1
ATOM 887 C C . ILE A 1 116 ? -12.013 -7.942 7.520 1.00 98.00 116 ILE A C 1
ATOM 889 O O . ILE A 1 116 ? -12.989 -8.462 8.053 1.00 98.00 116 ILE A O 1
ATOM 893 N N . SER A 1 117 ? -12.043 -6.727 6.977 1.00 97.31 117 SER A N 1
ATOM 894 C CA . SER A 1 117 ? -13.264 -5.923 6.904 1.00 97.31 117 SER A CA 1
ATOM 895 C C . SER A 1 117 ? -14.256 -6.542 5.921 1.00 97.31 117 SER A C 1
ATOM 897 O O . SER A 1 117 ? -13.918 -6.730 4.754 1.00 97.31 117 SER A O 1
ATOM 899 N N . GLU A 1 118 ? -15.465 -6.832 6.399 1.00 96.44 118 GLU A N 1
ATOM 900 C CA . GLU A 1 118 ? -16.608 -7.224 5.563 1.00 96.44 118 GLU A CA 1
ATOM 901 C C . GLU A 1 118 ? -17.297 -5.989 4.963 1.00 96.44 118 GLU A C 1
ATOM 903 O O . GLU A 1 118 ? -17.551 -5.951 3.763 1.00 96.44 118 GLU A O 1
ATOM 908 N N . SER A 1 119 ? -17.500 -4.954 5.781 1.00 95.50 119 SER A N 1
ATOM 909 C CA . SER A 1 119 ? -18.010 -3.637 5.389 1.00 95.50 119 SER A CA 1
ATOM 910 C C . SER A 1 119 ? -17.169 -2.515 6.011 1.00 95.50 119 SER A C 1
ATOM 912 O O . SER A 1 119 ? -16.313 -2.753 6.876 1.00 95.50 119 SER A O 1
ATOM 914 N N . VAL A 1 120 ? -17.377 -1.283 5.542 1.00 95.00 120 VAL A N 1
ATOM 915 C CA . VAL A 1 120 ? -16.765 -0.070 6.096 1.00 95.00 120 VAL A CA 1
ATOM 916 C C . VAL A 1 120 ? -17.896 0.855 6.511 1.00 95.00 120 VAL A C 1
ATOM 918 O O . VAL A 1 120 ? -18.694 1.236 5.670 1.00 95.00 120 VAL A O 1
ATOM 921 N N . VAL A 1 121 ? -17.958 1.201 7.794 1.00 96.31 121 VAL A N 1
ATOM 922 C CA . VAL A 1 121 ? -19.045 2.014 8.348 1.00 96.31 121 VAL A CA 1
ATOM 923 C C . VAL A 1 121 ? -18.549 3.364 8.854 1.00 96.31 121 VAL A C 1
ATOM 925 O O . VAL A 1 121 ? -17.369 3.503 9.201 1.00 96.31 121 VAL A O 1
ATOM 928 N N . ASP A 1 122 ? -19.450 4.339 8.896 1.00 95.75 122 ASP A N 1
ATOM 929 C CA . ASP A 1 122 ? -19.235 5.650 9.508 1.00 95.75 122 ASP A CA 1
ATOM 930 C C . ASP A 1 122 ? -19.375 5.617 11.048 1.00 95.75 122 ASP A C 1
ATOM 932 O O . ASP A 1 122 ? -19.404 4.557 11.684 1.00 95.75 122 ASP A O 1
ATOM 936 N N . ASP A 1 123 ? -19.401 6.793 11.677 1.00 94.19 123 ASP A N 1
ATOM 937 C CA . ASP A 1 123 ? -19.558 6.947 13.125 1.00 94.19 123 ASP A CA 1
ATOM 938 C C . ASP A 1 123 ? -20.976 6.633 13.632 1.00 94.19 123 ASP A C 1
ATOM 940 O O . ASP A 1 123 ? -21.147 6.368 14.826 1.00 94.19 123 ASP A O 1
ATOM 944 N N . LEU A 1 124 ? -21.966 6.588 12.736 1.00 96.31 124 LEU A N 1
ATOM 945 C CA . LEU A 1 124 ? -23.339 6.154 12.998 1.00 96.31 124 LEU A CA 1
ATOM 946 C C . LEU A 1 124 ? -23.548 4.653 12.736 1.00 96.31 124 LEU A C 1
ATOM 948 O O . LEU A 1 124 ? -24.639 4.137 12.982 1.00 96.31 124 LEU A O 1
ATOM 952 N N . LEU A 1 125 ? -22.486 3.938 12.342 1.00 95.38 125 LEU A N 1
ATOM 953 C CA . LEU A 1 125 ? -22.486 2.520 11.970 1.00 95.38 125 LEU A CA 1
ATOM 954 C C . LEU A 1 125 ? -23.261 2.224 10.679 1.00 95.38 125 LEU A C 1
ATOM 956 O O . LEU A 1 125 ? -23.704 1.092 10.468 1.00 95.38 125 LEU A O 1
ATOM 960 N N . GLU A 1 126 ? -23.395 3.216 9.805 1.00 96.38 126 GLU A N 1
ATOM 961 C CA . GLU A 1 126 ? -24.006 3.054 8.493 1.00 96.38 126 GLU A CA 1
ATOM 962 C C . GLU A 1 126 ? -22.928 2.715 7.454 1.00 96.38 126 GLU A C 1
ATOM 964 O O . GLU A 1 126 ? -21.830 3.271 7.470 1.00 96.38 126 GLU A O 1
ATOM 969 N N . ASP A 1 127 ? -23.225 1.780 6.543 1.00 95.75 127 ASP A N 1
ATOM 970 C CA . ASP A 1 127 ? -22.352 1.435 5.405 1.00 95.75 127 ASP A CA 1
ATOM 971 C C . ASP A 1 127 ? -22.504 2.498 4.310 1.00 95.75 127 ASP A C 1
ATOM 973 O O . ASP A 1 127 ? -23.113 2.294 3.256 1.00 95.75 127 ASP A O 1
ATOM 977 N N . SER A 1 128 ? -22.050 3.700 4.649 1.00 94.00 128 SER A N 1
ATOM 978 C CA . SER A 1 128 ? -22.174 4.899 3.844 1.00 94.0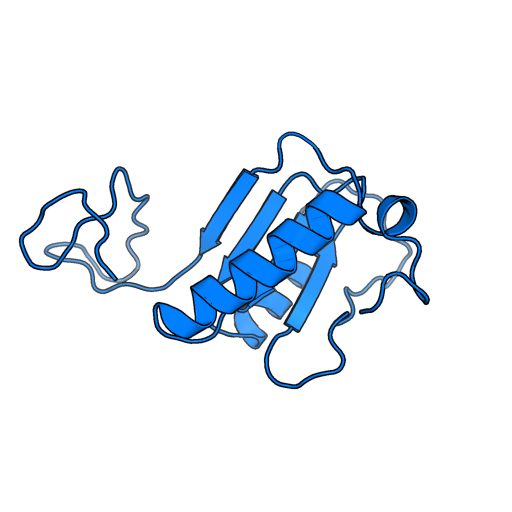0 128 SER A CA 1
ATOM 979 C C . SER A 1 128 ? -20.857 5.673 3.857 1.00 94.00 128 SER A C 1
ATOM 981 O O . SER A 1 128 ? -20.011 5.522 4.741 1.00 94.00 128 SER A O 1
ATOM 983 N N . PHE A 1 129 ? -20.651 6.483 2.823 1.00 92.31 129 PHE A N 1
ATOM 984 C CA . PHE A 1 129 ? -19.508 7.375 2.752 1.00 92.31 129 PHE A CA 1
ATOM 985 C C . PHE A 1 129 ? -19.971 8.754 2.290 1.00 92.31 129 PHE A C 1
ATOM 987 O O . PHE A 1 129 ? -20.325 8.936 1.123 1.00 92.31 129 PHE A O 1
ATOM 994 N N . GLU A 1 130 ? -19.940 9.718 3.207 1.00 87.94 130 GLU A N 1
ATOM 995 C CA . GLU A 1 130 ? -20.191 11.133 2.938 1.00 87.94 130 GLU A CA 1
ATOM 996 C C . GLU A 1 130 ? -18.898 11.939 3.151 1.00 87.94 130 GLU A C 1
ATOM 998 O O . GLU A 1 130 ? -18.107 11.647 4.053 1.00 87.94 130 GLU A O 1
ATOM 1003 N N . MET A 1 131 ? -18.641 12.904 2.259 1.00 65.56 131 MET A N 1
ATOM 1004 C CA . MET A 1 131 ? -17.438 13.752 2.270 1.00 65.56 131 MET A CA 1
ATOM 1005 C C . MET A 1 131 ? -17.682 15.100 2.928 1.00 65.56 131 MET A C 1
ATOM 1007 O O . MET A 1 131 ? -18.715 15.722 2.600 1.00 65.56 131 MET A O 1
#

Organism: NCBI:txid6335

Foldseek 3Di:
DDPVPDQLLVPQQLAAEEEEEADQVVLQVVLVVCLVPPPDDDPPPDGWDFPDPDPLKTWTDRGNYIRIYQHDDDVSNVVVCVVVVVSCVSNVHDNHYYHYDYDDDDDPDDPPDDDDDPADADPVRDSDDDD